Protein AF-A0A965D0D8-F1 (afdb_monomer_lite)

Radius of gyration: 11.49 Å; chains: 1; bounding box: 25×23×32 Å

Structure (mmCIF, N/CA/C/O backbone):
data_AF-A0A965D0D8-F1
#
_entry.id   AF-A0A965D0D8-F1
#
loop_
_atom_site.group_PDB
_atom_site.id
_atom_site.type_symbol
_atom_site.label_atom_id
_atom_site.label_alt_id
_atom_site.label_comp_id
_atom_site.label_asym_id
_atom_site.label_entity_id
_atom_site.label_seq_id
_atom_site.pdbx_PDB_ins_code
_atom_site.Cartn_x
_atom_site.Cartn_y
_atom_site.Cartn_z
_atom_site.occupancy
_atom_site.B_iso_or_equiv
_atom_site.auth_seq_id
_atom_site.auth_comp_id
_atom_site.auth_asym_id
_atom_site.auth_atom_id
_atom_site.pdbx_PDB_model_num
ATOM 1 N N . LYS A 1 1 ? -9.067 12.268 7.645 1.00 63.19 1 LYS A N 1
ATOM 2 C CA . LYS A 1 1 ? -8.238 11.047 7.842 1.00 63.19 1 LYS A CA 1
ATOM 3 C C . LYS A 1 1 ? -8.675 9.918 6.904 1.00 63.19 1 LYS A C 1
ATOM 5 O O . LYS A 1 1 ? -7.846 9.469 6.130 1.00 63.19 1 LYS A O 1
ATOM 10 N N . LEU A 1 2 ? -9.965 9.564 6.867 1.00 70.69 2 LEU A N 1
ATOM 11 C CA . LEU A 1 2 ? -10.505 8.505 5.994 1.00 70.69 2 LEU A CA 1
ATOM 12 C C . LEU A 1 2 ? -10.276 8.734 4.486 1.00 70.69 2 LEU A C 1
ATOM 14 O O . LEU A 1 2 ? -9.905 7.800 3.790 1.00 70.69 2 LEU A O 1
ATOM 18 N N . VAL A 1 3 ? -10.393 9.977 3.996 1.00 79.38 3 VAL A N 1
ATOM 19 C CA . VAL A 1 3 ? -10.123 10.320 2.579 1.00 79.38 3 VAL A CA 1
ATOM 20 C C . VAL A 1 3 ? -8.678 10.004 2.173 1.00 79.38 3 VAL A C 1
ATOM 22 O O . VAL A 1 3 ? -8.448 9.435 1.114 1.00 79.38 3 VAL A O 1
ATOM 25 N N . LYS A 1 4 ? -7.701 10.302 3.043 1.00 74.00 4 LYS A N 1
ATOM 26 C CA . LYS A 1 4 ? -6.286 9.976 2.792 1.00 74.00 4 LYS A CA 1
ATOM 27 C C . LYS A 1 4 ? -6.043 8.464 2.771 1.00 74.00 4 LYS A C 1
ATOM 29 O O . LYS A 1 4 ? -5.180 8.004 2.036 1.00 74.00 4 LYS A O 1
ATOM 34 N N . LEU A 1 5 ? -6.805 7.704 3.560 1.00 73.88 5 LEU A N 1
ATOM 35 C CA . LEU A 1 5 ? -6.733 6.244 3.568 1.00 73.88 5 LEU A CA 1
ATOM 36 C C . LEU A 1 5 ? -7.280 5.658 2.262 1.00 73.88 5 LEU A C 1
ATOM 38 O O . LEU A 1 5 ? -6.623 4.843 1.623 1.00 73.88 5 LEU A O 1
ATOM 42 N N . ALA A 1 6 ? -8.460 6.123 1.847 1.00 81.31 6 ALA A N 1
ATOM 43 C CA . ALA A 1 6 ? -9.096 5.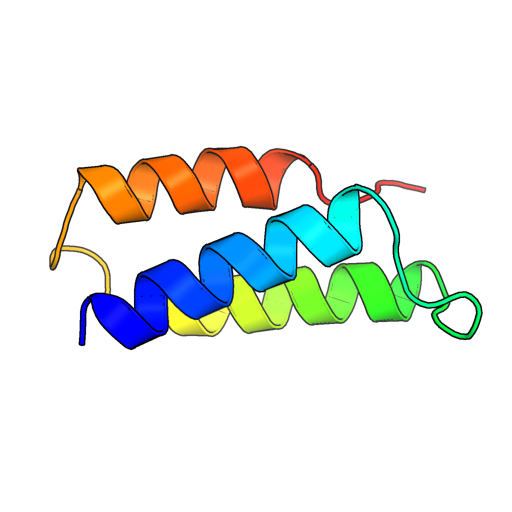712 0.602 1.00 81.31 6 ALA A CA 1
ATOM 44 C C . ALA A 1 6 ? -8.219 6.026 -0.622 1.00 81.31 6 ALA A C 1
ATOM 46 O O . ALA A 1 6 ? -8.054 5.170 -1.486 1.00 81.31 6 ALA A O 1
ATOM 47 N N . ASP A 1 7 ? -7.589 7.204 -0.649 1.00 83.56 7 ASP A N 1
ATOM 48 C CA . ASP A 1 7 ? -6.615 7.580 -1.679 1.00 83.56 7 ASP A CA 1
ATOM 49 C C . ASP A 1 7 ? -5.432 6.598 -1.747 1.00 83.56 7 ASP A C 1
ATOM 51 O O . ASP A 1 7 ? -5.067 6.121 -2.819 1.00 83.56 7 ASP A O 1
ATOM 55 N N . LYS A 1 8 ? -4.840 6.228 -0.605 1.00 78.38 8 LYS A N 1
ATOM 56 C CA . LYS A 1 8 ? -3.713 5.279 -0.572 1.00 78.38 8 LYS A CA 1
ATOM 57 C C . LYS A 1 8 ? -4.112 3.880 -1.042 1.00 78.38 8 LYS A C 1
ATOM 59 O O . LYS A 1 8 ? -3.341 3.248 -1.757 1.00 78.38 8 LYS A O 1
ATOM 64 N N . ILE A 1 9 ? -5.321 3.430 -0.702 1.00 81.12 9 ILE A N 1
ATOM 65 C CA . ILE A 1 9 ? -5.873 2.154 -1.183 1.00 81.12 9 ILE A CA 1
ATOM 66 C C . ILE A 1 9 ? -6.081 2.187 -2.702 1.00 81.12 9 ILE A C 1
ATOM 68 O O . ILE A 1 9 ? -5.754 1.210 -3.373 1.00 81.12 9 ILE A O 1
ATOM 72 N N . SER A 1 10 ? -6.592 3.294 -3.252 1.00 86.31 10 SER A N 1
ATOM 73 C CA . SER A 1 10 ? -6.754 3.456 -4.704 1.00 86.31 10 SER A CA 1
ATOM 74 C C . SER A 1 10 ? -5.407 3.386 -5.419 1.00 86.31 10 SER A C 1
ATOM 76 O O . SER A 1 10 ? -5.230 2.551 -6.298 1.00 86.31 10 SER A O 1
ATOM 78 N N . ASN A 1 11 ? -4.424 4.165 -4.956 1.00 84.88 11 ASN A N 1
ATOM 79 C CA . ASN A 1 11 ? -3.085 4.185 -5.546 1.00 84.88 11 ASN A CA 1
ATOM 80 C C . ASN A 1 11 ? -2.416 2.797 -5.534 1.00 84.88 11 ASN A C 1
ATOM 82 O O . ASN A 1 11 ? -1.767 2.411 -6.502 1.00 84.88 11 ASN A O 1
ATOM 86 N N . LEU A 1 12 ? -2.593 2.020 -4.459 1.00 83.88 12 LEU A N 1
ATOM 87 C CA . LEU A 1 12 ? -2.094 0.643 -4.382 1.00 83.88 12 LEU A CA 1
ATOM 88 C C . LEU A 1 12 ? -2.727 -0.278 -5.424 1.00 83.88 12 LEU A C 1
ATOM 90 O O . LEU A 1 12 ? -2.027 -1.077 -6.042 1.00 83.88 12 LEU A O 1
ATOM 94 N N . ARG A 1 13 ? -4.047 -0.179 -5.613 1.00 83.81 13 ARG A N 1
ATOM 95 C CA . ARG A 1 13 ? -4.767 -0.973 -6.618 1.00 83.81 13 ARG A CA 1
ATOM 96 C C . ARG A 1 13 ? -4.310 -0.619 -8.027 1.00 83.81 13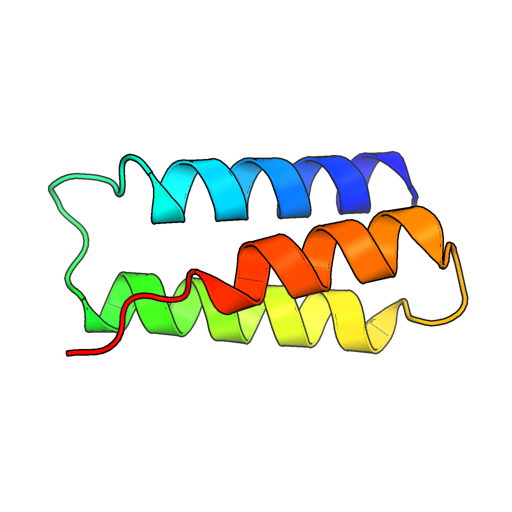 ARG A C 1
ATOM 98 O O . ARG A 1 13 ? -4.109 -1.531 -8.823 1.00 83.81 13 ARG A O 1
ATOM 105 N N . ASP A 1 14 ? -4.095 0.664 -8.297 1.00 87.69 14 ASP A N 1
ATOM 106 C CA . ASP A 1 14 ? -3.632 1.140 -9.599 1.00 87.69 14 ASP A CA 1
ATOM 107 C C . ASP A 1 14 ? -2.210 0.659 -9.893 1.00 87.69 14 ASP A C 1
ATOM 109 O O . ASP A 1 14 ? -1.955 0.142 -10.975 1.00 87.69 14 ASP A O 1
ATOM 113 N N . ILE A 1 15 ? -1.300 0.715 -8.915 1.00 85.38 15 ILE A N 1
ATOM 114 C CA . ILE A 1 15 ? 0.063 0.187 -9.076 1.00 85.38 15 ILE A CA 1
ATOM 115 C C . ILE A 1 15 ? 0.056 -1.339 -9.239 1.00 85.38 15 ILE A C 1
ATOM 117 O O . ILE A 1 15 ? 0.861 -1.862 -10.001 1.00 85.38 15 ILE A O 1
ATOM 121 N N . ALA A 1 16 ? -0.851 -2.060 -8.570 1.00 78.69 16 ALA A N 1
ATOM 122 C CA . ALA A 1 16 ? -0.995 -3.507 -8.747 1.00 78.69 16 ALA A CA 1
ATOM 123 C C . ALA A 1 16 ? -1.500 -3.886 -10.150 1.00 78.69 16 ALA A C 1
ATOM 125 O O . ALA A 1 16 ? -1.088 -4.903 -10.701 1.00 78.69 16 ALA A O 1
ATOM 126 N N . ALA A 1 17 ? -2.436 -3.106 -10.698 1.00 83.88 17 ALA A N 1
ATOM 127 C CA . ALA A 1 17 ? -3.111 -3.411 -11.958 1.00 83.88 17 ALA A CA 1
ATOM 128 C C . ALA A 1 17 ? -2.372 -2.863 -13.186 1.00 83.88 17 ALA A C 1
ATOM 130 O O . ALA A 1 17 ? -2.355 -3.500 -14.236 1.00 83.88 17 ALA A O 1
ATOM 131 N N . SER A 1 18 ? -1.788 -1.675 -13.062 1.00 86.88 18 SER A N 1
ATOM 132 C CA . SER A 1 18 ? -1.131 -0.940 -14.138 1.00 86.88 18 SER A CA 1
ATOM 133 C C . SER A 1 18 ? 0.018 -0.101 -13.563 1.00 86.88 18 SER A C 1
ATOM 135 O O . SER A 1 18 ? -0.080 1.132 -13.503 1.00 86.88 18 SER A O 1
ATOM 137 N N . PRO A 1 19 ? 1.118 -0.741 -13.125 1.00 84.12 19 PRO A N 1
ATOM 138 C CA . PRO A 1 19 ? 2.267 -0.012 -12.612 1.00 84.12 19 PRO A CA 1
ATOM 139 C C . PRO A 1 19 ? 2.837 0.918 -13.695 1.00 84.12 19 PRO A C 1
ATOM 141 O O . PRO A 1 19 ? 2.777 0.593 -14.886 1.00 84.12 19 PRO A O 1
ATOM 144 N N . PRO A 1 20 ? 3.433 2.064 -13.319 1.00 88.69 20 PRO A N 1
ATOM 145 C CA . PRO A 1 20 ? 4.127 2.909 -14.281 1.00 88.69 20 PRO A CA 1
ATOM 146 C C . PRO A 1 20 ? 5.192 2.104 -15.033 1.00 88.69 20 PRO A C 1
ATOM 148 O O . PRO A 1 20 ? 5.983 1.401 -14.410 1.00 88.69 20 PRO A O 1
ATOM 151 N N . ALA A 1 21 ? 5.262 2.244 -16.361 1.00 86.69 21 ALA A N 1
ATOM 152 C CA . ALA A 1 21 ? 6.183 1.461 -17.196 1.00 86.69 21 ALA A CA 1
ATOM 153 C C . ALA A 1 21 ? 7.668 1.630 -16.811 1.00 86.69 21 ALA A C 1
ATOM 155 O O . ALA A 1 21 ? 8.496 0.773 -17.099 1.00 86.69 21 ALA A O 1
ATOM 156 N N . SER A 1 22 ? 8.007 2.733 -16.137 1.00 91.25 22 SER A N 1
ATOM 157 C CA . SER A 1 22 ? 9.349 3.021 -15.626 1.00 91.25 22 SER A CA 1
ATOM 158 C C . SER A 1 22 ? 9.664 2.372 -14.271 1.00 91.25 22 SER A C 1
ATOM 160 O O . SER A 1 22 ? 10.775 2.533 -13.762 1.00 91.25 22 SER A O 1
ATOM 162 N N . TRP A 1 23 ? 8.712 1.683 -13.638 1.00 90.81 23 TRP A N 1
ATOM 163 C CA . TRP A 1 23 ? 8.909 1.074 -12.326 1.00 90.81 23 TRP A CA 1
ATOM 164 C C . TRP A 1 23 ? 9.393 -0.366 -12.438 1.00 90.81 23 TRP A C 1
ATOM 166 O O . TRP A 1 23 ? 8.679 -1.250 -12.910 1.00 90.81 23 TRP A O 1
ATOM 176 N N . SER A 1 24 ? 10.584 -0.611 -11.892 1.00 92.00 24 SER A N 1
ATOM 177 C CA . SER A 1 24 ? 11.066 -1.966 -11.636 1.00 92.00 24 SER A CA 1
ATOM 178 C C . SER A 1 24 ? 10.161 -2.698 -10.640 1.00 92.00 24 SER A C 1
ATOM 180 O O . SER A 1 24 ? 9.464 -2.075 -9.833 1.00 92.00 24 SER A O 1
ATOM 182 N N . LEU A 1 25 ? 10.218 -4.033 -10.652 1.00 90.88 25 LEU A N 1
ATOM 183 C CA . LEU A 1 25 ? 9.525 -4.873 -9.671 1.00 90.88 25 LEU A CA 1
ATOM 184 C C . LEU A 1 25 ? 9.867 -4.457 -8.231 1.00 90.88 25 LEU A C 1
ATOM 186 O O . LEU A 1 25 ? 8.970 -4.299 -7.407 1.00 90.88 25 LEU A O 1
ATOM 190 N N . THR A 1 26 ? 11.148 -4.204 -7.946 1.00 93.25 26 THR A N 1
ATOM 191 C CA . THR A 1 26 ? 11.615 -3.735 -6.633 1.00 93.25 26 THR A CA 1
ATOM 192 C C . THR A 1 26 ? 10.922 -2.441 -6.221 1.00 93.25 26 THR A C 1
ATOM 194 O O . THR A 1 26 ? 10.405 -2.350 -5.113 1.00 93.25 26 THR A O 1
ATOM 197 N N . ARG A 1 27 ? 10.818 -1.466 -7.134 1.00 92.69 27 ARG A N 1
ATOM 198 C CA . ARG A 1 27 ? 10.169 -0.183 -6.846 1.00 92.69 27 ARG A CA 1
ATOM 199 C C . ARG A 1 27 ? 8.675 -0.337 -6.564 1.00 92.69 27 ARG A C 1
ATOM 201 O O . ARG A 1 27 ? 8.139 0.342 -5.691 1.00 92.69 27 ARG A O 1
ATOM 208 N N . GLN A 1 28 ? 8.001 -1.243 -7.274 1.00 90.81 28 GLN A N 1
ATOM 209 C CA . GLN A 1 28 ? 6.611 -1.586 -6.970 1.00 90.81 28 GLN A CA 1
ATOM 210 C C . GLN A 1 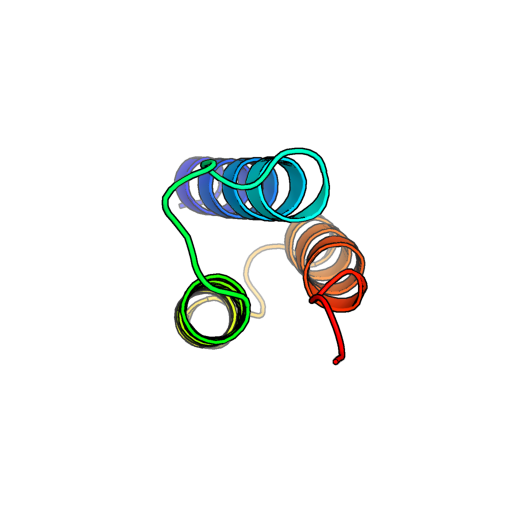28 ? 6.512 -2.177 -5.558 1.00 90.81 28 GLN A C 1
ATOM 212 O O . GLN A 1 28 ? 5.701 -1.723 -4.759 1.00 90.81 28 GLN A O 1
ATOM 217 N N . GLN A 1 29 ? 7.378 -3.126 -5.204 1.00 92.62 29 GLN A N 1
ATOM 218 C CA . GLN A 1 29 ? 7.380 -3.752 -3.880 1.00 92.62 29 GLN A CA 1
ATOM 219 C C . GLN A 1 29 ? 7.673 -2.759 -2.745 1.00 92.62 29 GLN A C 1
ATOM 221 O O . GLN A 1 29 ? 6.998 -2.812 -1.718 1.00 92.62 29 GLN A O 1
ATOM 226 N N . GLU A 1 30 ? 8.621 -1.840 -2.933 1.00 93.31 30 GLU A N 1
ATOM 227 C CA . GLU A 1 30 ? 8.937 -0.766 -1.980 1.00 93.31 30 GLU A CA 1
ATOM 228 C C . GLU A 1 30 ? 7.739 0.156 -1.741 1.00 93.31 30 GLU A C 1
ATOM 230 O O . GLU A 1 30 ? 7.465 0.530 -0.600 1.00 93.31 30 GLU A O 1
ATOM 235 N N . TYR A 1 31 ? 6.980 0.483 -2.792 1.00 91.00 31 TYR A N 1
ATOM 236 C CA . TYR A 1 31 ? 5.763 1.276 -2.642 1.00 91.00 31 TYR A CA 1
ATOM 237 C C . TYR A 1 31 ? 4.723 0.561 -1.775 1.00 91.00 31 TYR A C 1
ATOM 239 O O . TYR A 1 31 ? 4.090 1.187 -0.923 1.00 91.00 31 TYR A O 1
ATOM 247 N N . PHE A 1 32 ? 4.564 -0.752 -1.964 1.00 92.56 32 PHE A N 1
ATOM 248 C CA . PHE A 1 32 ? 3.668 -1.553 -1.134 1.00 92.56 32 PHE A CA 1
ATOM 249 C C . PHE A 1 32 ? 4.102 -1.535 0.336 1.00 92.56 32 PHE A C 1
ATOM 251 O O . PHE A 1 32 ? 3.263 -1.295 1.204 1.00 92.56 32 PHE A O 1
ATOM 258 N N . GLU A 1 33 ? 5.393 -1.721 0.627 1.00 93.94 33 GLU A N 1
ATOM 259 C CA . GLU A 1 33 ? 5.913 -1.655 2.002 1.00 93.94 33 GLU A CA 1
ATOM 260 C C . GLU A 1 33 ? 5.715 -0.282 2.641 1.00 93.94 33 GLU A C 1
ATOM 262 O O . GLU A 1 33 ? 5.251 -0.176 3.778 1.00 93.94 33 GLU A O 1
ATOM 267 N N . TRP A 1 34 ? 5.999 0.785 1.896 1.00 92.25 34 TRP A N 1
ATOM 268 C CA . TRP A 1 34 ? 5.763 2.142 2.369 1.00 92.25 34 TRP A CA 1
ATOM 269 C C . TRP A 1 34 ? 4.283 2.381 2.687 1.00 92.25 34 TRP A C 1
ATOM 271 O O . TRP A 1 34 ? 3.950 2.916 3.747 1.00 92.25 34 TRP A O 1
ATOM 281 N N . ALA A 1 35 ? 3.378 1.944 1.808 1.00 89.94 35 ALA A N 1
ATOM 282 C CA . ALA A 1 35 ? 1.946 2.079 2.030 1.00 89.94 35 ALA A CA 1
ATOM 283 C C . ALA A 1 35 ? 1.495 1.291 3.273 1.00 89.94 35 ALA A C 1
ATOM 285 O O . ALA A 1 35 ? 0.675 1.792 4.044 1.00 89.94 35 ALA A O 1
ATOM 286 N N . LYS A 1 36 ? 2.073 0.104 3.518 1.00 91.31 36 LYS A N 1
ATOM 287 C CA . LYS A 1 36 ? 1.817 -0.685 4.730 1.00 91.31 36 LYS A CA 1
ATOM 288 C C . LYS A 1 36 ? 2.236 0.069 5.988 1.00 91.31 36 LYS A C 1
ATOM 290 O O . LYS A 1 36 ? 1.429 0.178 6.907 1.00 91.31 36 LYS A O 1
ATOM 295 N N . ALA A 1 37 ? 3.435 0.649 6.008 1.00 91.19 37 ALA A N 1
ATOM 296 C CA . ALA A 1 37 ? 3.919 1.424 7.150 1.00 91.19 37 ALA A CA 1
ATOM 297 C C . ALA A 1 37 ? 2.999 2.615 7.483 1.00 91.19 37 ALA A C 1
ATOM 299 O O . ALA A 1 37 ? 2.753 2.909 8.652 1.00 91.19 37 ALA A O 1
ATOM 300 N N . VAL A 1 38 ? 2.433 3.272 6.462 1.00 86.25 38 VAL A N 1
ATOM 301 C CA . VAL A 1 38 ? 1.448 4.347 6.659 1.00 86.25 38 VAL A CA 1
ATOM 302 C C . VAL A 1 38 ? 0.166 3.817 7.300 1.00 86.25 38 VAL A C 1
ATOM 304 O O . VAL A 1 38 ? -0.342 4.448 8.226 1.00 86.25 38 VAL A O 1
ATOM 307 N N . ILE A 1 39 ? -0.363 2.686 6.821 1.00 85.62 39 ILE A N 1
ATOM 308 C CA . ILE A 1 39 ? -1.608 2.109 7.343 1.00 85.62 39 ILE A CA 1
ATOM 309 C C . ILE A 1 39 ? -1.440 1.545 8.749 1.00 85.62 39 ILE A C 1
ATOM 311 O O . ILE A 1 39 ? -2.326 1.744 9.577 1.00 85.62 39 ILE A O 1
ATOM 315 N N . ASP A 1 40 ? -0.308 0.913 9.049 1.00 89.31 40 ASP A N 1
ATOM 316 C CA . ASP A 1 40 ? 0.001 0.410 10.389 1.00 89.31 40 ASP A CA 1
ATOM 317 C C . ASP A 1 40 ? -0.059 1.535 11.442 1.00 89.31 40 ASP A C 1
ATOM 319 O O . ASP A 1 40 ? -0.570 1.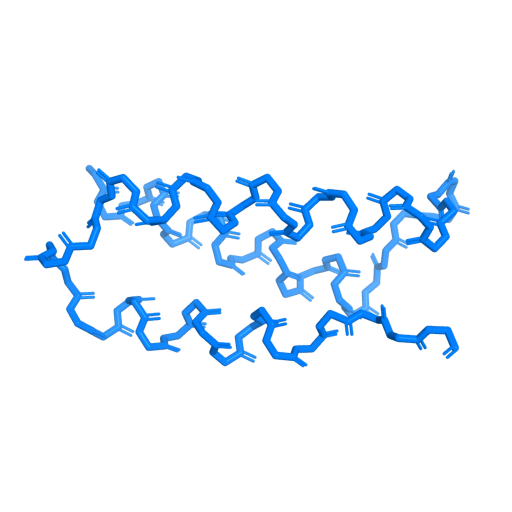323 12.539 1.00 89.31 40 ASP A O 1
ATOM 323 N N . GLY A 1 41 ? 0.348 2.761 11.086 1.00 87.56 41 GLY A N 1
ATOM 324 C CA . GLY A 1 41 ? 0.265 3.939 11.961 1.00 87.56 41 GLY A CA 1
ATOM 325 C C . GLY A 1 41 ? -1.145 4.509 12.181 1.00 87.56 41 GLY A C 1
ATOM 326 O O . GLY A 1 41 ? -1.310 5.455 12.953 1.00 87.56 41 GLY A O 1
ATOM 327 N N . VAL A 1 42 ? -2.164 3.984 11.498 1.00 83.38 42 VAL A N 1
ATOM 328 C CA . VAL A 1 42 ? -3.555 4.474 11.562 1.00 83.38 42 VAL A CA 1
ATOM 329 C C . VAL A 1 42 ? -4.587 3.351 11.732 1.00 83.38 42 VAL A C 1
ATOM 331 O O . VAL A 1 42 ? -5.784 3.606 11.576 1.00 83.38 42 VAL A O 1
ATOM 334 N N . ARG A 1 43 ? -4.144 2.128 12.063 1.00 85.56 43 ARG A N 1
ATOM 335 C CA . ARG A 1 43 ? -5.019 0.988 12.390 1.00 85.56 43 ARG A CA 1
ATOM 336 C C . ARG A 1 43 ? -5.938 1.299 13.572 1.00 85.56 43 ARG A C 1
ATOM 338 O O . ARG A 1 43 ? -5.600 2.088 14.453 1.00 85.56 43 ARG A O 1
ATOM 345 N N . GLY A 1 44 ? -7.103 0.653 13.592 1.00 87.38 44 GLY A N 1
ATOM 346 C CA . GLY A 1 44 ? -8.139 0.866 14.605 1.00 87.38 44 GLY A CA 1
ATOM 347 C C . GLY A 1 44 ? -9.018 2.096 14.355 1.00 87.38 44 GLY A C 1
ATOM 348 O O . GLY A 1 44 ? -9.858 2.424 15.190 1.00 87.38 44 GLY A O 1
ATOM 349 N N . ALA A 1 45 ? -8.858 2.776 13.215 1.00 84.81 45 ALA A N 1
ATOM 350 C CA . ALA A 1 45 ? -9.661 3.941 12.854 1.00 84.81 45 ALA A CA 1
ATOM 351 C C . ALA A 1 45 ? -10.869 3.576 11.979 1.00 84.81 45 ALA A C 1
ATOM 353 O O . ALA A 1 45 ? -11.905 4.241 12.056 1.00 84.81 45 ALA A O 1
ATOM 354 N N . ASN A 1 46 ? -10.742 2.569 11.108 1.00 86.12 46 ASN A N 1
ATOM 355 C CA . ASN A 1 46 ? -11.830 2.113 10.246 1.00 86.12 46 ASN A CA 1
ATOM 356 C C . ASN A 1 46 ? -11.564 0.699 9.711 1.00 86.12 46 ASN A C 1
ATOM 358 O O . ASN A 1 46 ? -10.938 0.530 8.664 1.00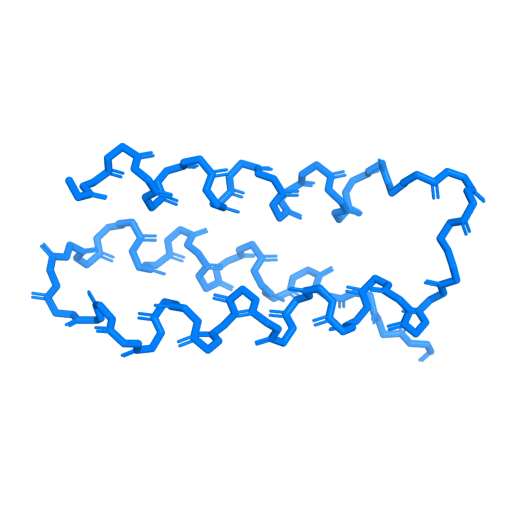 86.12 46 ASN A O 1
ATOM 362 N N . ALA A 1 47 ? -12.140 -0.305 10.374 1.00 88.31 47 ALA A N 1
ATOM 363 C CA . ALA A 1 47 ? -11.958 -1.715 10.026 1.00 88.31 47 ALA A CA 1
ATOM 364 C C . ALA A 1 47 ? -12.281 -2.047 8.554 1.00 88.31 47 ALA A C 1
ATOM 366 O O . ALA A 1 47 ? -11.621 -2.888 7.951 1.00 88.31 47 ALA A O 1
ATOM 367 N N . LYS A 1 48 ? -13.262 -1.368 7.939 1.00 88.75 48 LYS A N 1
ATOM 368 C CA . LYS A 1 48 ? -13.643 -1.620 6.540 1.00 88.75 48 LYS A CA 1
ATOM 369 C C . LYS A 1 48 ? -12.575 -1.143 5.558 1.00 88.75 48 LYS A C 1
ATOM 371 O O . LYS A 1 48 ? -12.282 -1.836 4.587 1.00 88.75 48 LYS A O 1
ATOM 376 N N . LEU A 1 49 ? -12.013 0.044 5.782 1.00 83.75 49 LEU A N 1
ATOM 377 C CA . LEU A 1 49 ? -10.936 0.558 4.934 1.00 83.75 49 LEU A CA 1
ATOM 378 C C . LEU A 1 49 ? -9.626 -0.196 5.175 1.00 83.75 49 LEU A C 1
ATOM 380 O O . LEU A 1 49 ? -8.877 -0.428 4.236 1.00 83.75 49 LEU A O 1
ATOM 384 N N . GLU A 1 50 ? -9.382 -0.614 6.412 1.00 88.62 50 GLU A N 1
ATOM 385 C CA . GLU A 1 50 ? -8.245 -1.452 6.787 1.00 88.62 50 GLU A CA 1
ATOM 386 C C . GLU A 1 50 ? -8.287 -2.812 6.074 1.00 88.62 50 GLU A C 1
ATOM 388 O O . GLU A 1 50 ? -7.319 -3.174 5.412 1.00 88.62 50 GLU A O 1
ATOM 393 N N . ALA A 1 51 ? -9.432 -3.502 6.078 1.00 90.81 51 ALA A N 1
ATOM 394 C CA . ALA A 1 51 ? -9.603 -4.745 5.323 1.00 90.81 51 ALA A CA 1
ATOM 395 C C . ALA A 1 51 ? -9.435 -4.534 3.805 1.00 90.81 51 ALA A C 1
ATOM 397 O O . ALA A 1 51 ? -8.738 -5.287 3.133 1.00 90.81 51 ALA A O 1
ATOM 398 N N . ALA A 1 52 ? -10.008 -3.454 3.261 1.00 89.25 52 ALA A N 1
ATOM 399 C CA . ALA A 1 52 ? -9.864 -3.121 1.844 1.00 89.25 52 ALA A CA 1
ATOM 400 C C . ALA A 1 52 ? -8.413 -2.808 1.435 1.00 89.25 52 ALA A C 1
ATOM 402 O O . ALA A 1 52 ? -8.057 -2.985 0.264 1.00 89.25 52 ALA A O 1
ATOM 403 N N . PHE A 1 53 ? -7.602 -2.308 2.373 1.00 89.75 53 PHE A N 1
ATOM 404 C CA . PHE A 1 53 ? -6.166 -2.151 2.199 1.00 89.75 53 PHE A CA 1
ATOM 405 C C . PHE A 1 53 ? -5.456 -3.504 2.208 1.00 89.75 53 PHE A C 1
ATOM 407 O O . PHE A 1 53 ? -4.648 -3.747 1.317 1.00 89.75 53 PHE A O 1
ATOM 414 N N . ASP A 1 54 ? -5.773 -4.383 3.161 1.00 91.56 54 ASP A N 1
ATOM 415 C CA . ASP A 1 54 ? -5.162 -5.713 3.266 1.00 91.56 54 ASP A CA 1
ATOM 416 C C . ASP A 1 54 ? -5.383 -6.538 1.987 1.00 91.56 54 ASP A C 1
ATOM 418 O O . ASP A 1 54 ? -4.433 -7.107 1.444 1.00 91.56 54 ASP A O 1
ATOM 422 N N . ASP A 1 55 ? -6.590 -6.482 1.419 1.00 91.62 55 ASP A N 1
ATOM 423 C CA . ASP A 1 55 ? -6.919 -7.105 0.130 1.00 91.62 55 ASP A CA 1
ATOM 424 C C . ASP A 1 55 ? -6.108 -6.530 -1.042 1.00 91.62 55 ASP A C 1
ATOM 426 O O . ASP A 1 55 ? -5.730 -7.250 -1.970 1.00 91.62 55 ASP A O 1
ATOM 430 N N . ALA A 1 56 ? -5.860 -5.216 -1.041 1.00 89.94 56 ALA A N 1
ATOM 431 C CA . ALA A 1 56 ? -5.064 -4.563 -2.077 1.00 89.94 56 ALA A CA 1
ATOM 432 C C . ALA A 1 56 ? -3.577 -4.910 -1.925 1.00 89.94 56 ALA A C 1
ATOM 434 O O . ALA A 1 56 ? -2.918 -5.244 -2.908 1.00 89.94 56 ALA A O 1
ATOM 435 N N . TYR A 1 57 ? -3.065 -4.887 -0.696 1.00 90.88 57 TYR A N 1
ATOM 436 C CA . TYR A 1 57 ? -1.681 -5.208 -0.375 1.00 90.88 57 TYR A CA 1
ATOM 437 C C . TYR A 1 57 ? -1.347 -6.678 -0.675 1.00 9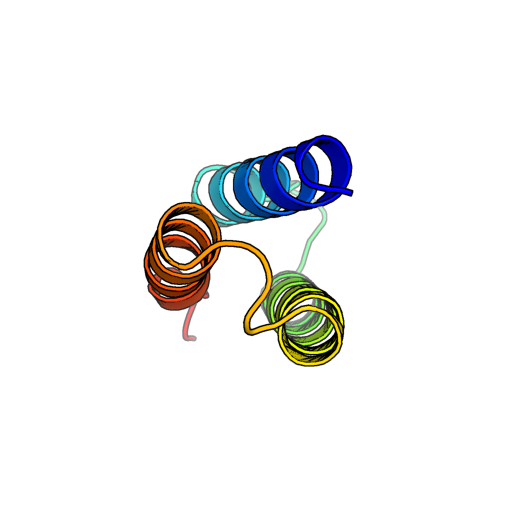0.88 57 TYR A C 1
ATOM 439 O O . TYR A 1 57 ? -0.247 -6.974 -1.138 1.00 90.88 57 TYR A O 1
ATOM 447 N N . ALA A 1 58 ? -2.305 -7.601 -0.537 1.00 91.69 58 ALA A N 1
ATOM 448 C CA . ALA A 1 58 ? -2.138 -9.003 -0.931 1.00 91.69 58 ALA A CA 1
ATOM 449 C C . ALA A 1 58 ? -1.799 -9.194 -2.424 1.00 91.69 58 ALA A C 1
ATOM 451 O O . ALA A 1 58 ? -1.211 -10.211 -2.792 1.00 91.69 58 ALA A O 1
ATOM 452 N N . ARG A 1 59 ? -2.107 -8.204 -3.276 1.00 90.19 59 ARG A N 1
ATOM 453 C CA . ARG A 1 59 ? -1.767 -8.187 -4.711 1.00 90.19 59 ARG A CA 1
ATOM 454 C C . ARG A 1 59 ? -0.344 -7.709 -4.995 1.00 90.19 59 ARG A C 1
ATOM 456 O O . ARG A 1 59 ? 0.002 -7.522 -6.158 1.00 90.19 59 ARG A O 1
ATOM 463 N N . LYS A 1 60 ? 0.472 -7.488 -3.957 1.00 89.75 60 LYS A N 1
ATOM 464 C CA . LYS A 1 60 ? 1.882 -7.122 -4.098 1.00 89.75 60 LYS A CA 1
ATOM 465 C C . LYS A 1 60 ? 2.564 -8.090 -5.070 1.00 89.75 60 LYS A C 1
ATOM 467 O O . LYS A 1 60 ? 2.537 -9.298 -4.814 1.00 89.75 60 LYS A O 1
ATOM 472 N N . PRO A 1 61 ? 3.194 -7.590 -6.145 1.00 87.06 61 PRO A N 1
ATOM 473 C CA . PRO A 1 61 ? 3.835 -8.454 -7.118 1.00 87.06 61 PRO A CA 1
ATOM 474 C C . PRO A 1 61 ? 4.989 -9.212 -6.455 1.00 87.06 61 PRO A C 1
ATOM 476 O O . PRO A 1 61 ? 5.856 -8.632 -5.792 1.00 87.06 61 PRO A O 1
ATOM 479 N N . ARG A 1 62 ? 4.963 -10.535 -6.611 1.00 84.06 62 ARG A N 1
ATOM 480 C CA . ARG A 1 62 ? 6.010 -11.459 -6.171 1.00 84.06 62 ARG A CA 1
ATOM 481 C C . ARG A 1 62 ? 6.773 -11.875 -7.426 1.00 84.06 62 ARG A C 1
ATOM 483 O O . ARG A 1 62 ? 6.134 -12.164 -8.434 1.00 84.06 62 ARG A O 1
ATOM 490 N N . GLY A 1 63 ? 8.099 -11.771 -7.371 1.00 76.06 63 GLY A N 1
ATOM 491 C CA . GLY A 1 63 ? 8.977 -12.216 -8.456 1.00 76.06 63 GLY A CA 1
ATOM 492 C C . GLY A 1 63 ? 8.994 -13.728 -8.571 1.00 76.06 63 GLY A C 1
ATOM 493 O O . GLY A 1 63 ? 8.754 -14.382 -7.530 1.00 76.06 63 GLY A O 1
#

Sequence (63 aa):
KLVKLADKISNLRDIAASPPASWSLTRQQEYFEWAKAVIDGVRGANAKLEAAFDDAYARKPRG

Secondary structure (DSSP, 8-state):
-HHHHHHHHHHHHHHHHS--TT--HHHHHHHHHHHHHHHHTTTTS-HHHHHHHHHHHTT----

Foldseek 3Di:
DVVVLVVLLVVLQCCLVPNDPPDDLVNLLVSLVVSVVVVVVVPPPDPVSNVSNVVSSVSRDDD

pLDDT: mean 86.58, std 5.91, range [63.19, 93.94]